Protein AF-A0A6N9NPD7-F1 (afdb_monomer_lite)

Radius of gyration: 17.61 Å; chains: 1; bounding box: 44×43×59 Å

Sequence (109 aa):
MGKIKGKKKNKRPEYVVICREFNRAAARIEISVIDSGVTDHLMNNLIKMHMKDPHKRYFLTLKKDYQVYGALFRKQVETMSIKNNKRIVELGVDLEEQERNKEDGENKN

Secondary structure (DSSP, 8-state):
----------PPPPEEEEEEEEETTTTEEEEEEE-S---HHHHHHHHHHHHH-TT-EEEEEEHHHHHHHHHHHHHHHHTT---S-TTEEETTS-HHHHHHHHHHHHS--

Structure (mmCIF, N/CA/C/O backbone):
data_AF-A0A6N9NPD7-F1
#
_entry.id   AF-A0A6N9NPD7-F1
#
loop_
_atom_site.group_PDB
_atom_site.id
_atom_site.type_symbol
_atom_site.label_atom_id
_atom_site.label_alt_id
_atom_site.label_comp_id
_atom_site.label_asym_id
_atom_site.label_entity_id
_atom_site.label_seq_id
_atom_site.pdbx_PDB_ins_code
_atom_site.Cartn_x
_atom_site.Cartn_y
_atom_site.Cartn_z
_atom_site.occupancy
_atom_site.B_iso_or_equiv
_atom_site.auth_seq_id
_atom_site.auth_comp_id
_atom_site.auth_asym_id
_atom_site.auth_atom_id
_atom_site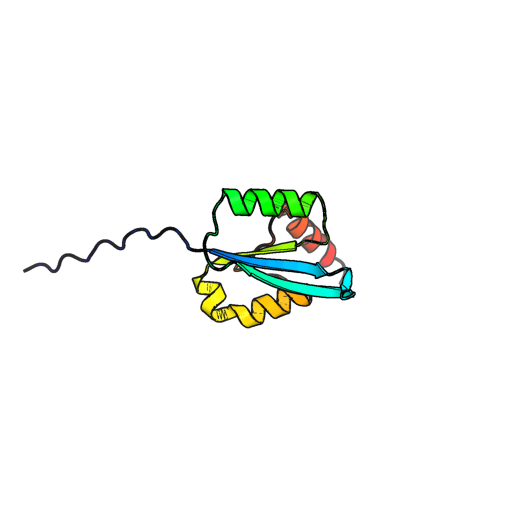.pdbx_PDB_model_num
ATOM 1 N N . MET A 1 1 ? -27.975 -0.599 41.644 1.00 41.31 1 MET A N 1
ATOM 2 C CA . MET A 1 1 ? -27.338 -1.635 40.796 1.00 41.31 1 MET A CA 1
ATOM 3 C C . MET A 1 1 ? -26.422 -0.955 39.783 1.00 41.31 1 MET A C 1
ATOM 5 O O . MET A 1 1 ? -26.904 -0.376 38.817 1.00 41.31 1 MET A O 1
ATOM 9 N N . GLY A 1 2 ? -25.114 -0.921 40.054 1.00 40.72 2 GLY A N 1
ATOM 10 C CA . GLY A 1 2 ? -24.132 -0.250 39.197 1.00 40.72 2 GLY A CA 1
ATOM 11 C C . GLY A 1 2 ? -23.874 -1.039 37.914 1.00 40.72 2 GLY A C 1
ATOM 12 O O . GLY A 1 2 ? -23.444 -2.188 37.969 1.00 40.72 2 GLY A O 1
ATOM 13 N N . LYS A 1 3 ? -24.130 -0.431 36.752 1.00 50.53 3 LYS A N 1
ATOM 14 C CA . LYS A 1 3 ? -23.747 -0.997 35.453 1.00 50.53 3 LYS A CA 1
ATOM 15 C C . LYS A 1 3 ? -22.226 -0.901 35.305 1.00 50.53 3 LYS A C 1
ATOM 17 O O . LYS A 1 3 ? -21.676 0.186 35.140 1.00 50.53 3 LYS A O 1
ATOM 22 N N . ILE A 1 4 ? -21.555 -2.046 35.376 1.00 54.31 4 ILE A N 1
ATOM 23 C CA . ILE A 1 4 ? -20.122 -2.199 35.119 1.00 54.31 4 ILE A CA 1
ATOM 24 C C . ILE A 1 4 ? -19.868 -1.791 33.659 1.00 54.31 4 ILE A C 1
ATOM 26 O O . ILE A 1 4 ? -20.263 -2.497 32.731 1.00 54.31 4 ILE A O 1
ATOM 30 N N . LYS A 1 5 ? -19.242 -0.627 33.439 1.00 49.78 5 LYS A N 1
ATOM 31 C CA . LYS A 1 5 ? -18.753 -0.206 32.117 1.00 49.78 5 LYS A CA 1
ATOM 32 C C . LYS A 1 5 ? -17.730 -1.242 31.649 1.00 49.78 5 LYS A C 1
ATOM 34 O O . LYS A 1 5 ? -16.643 -1.338 32.216 1.00 49.78 5 LYS A O 1
ATOM 39 N N . GLY A 1 6 ? -18.096 -2.038 30.644 1.00 51.34 6 GLY A N 1
ATOM 40 C CA . GLY A 1 6 ? -17.222 -3.045 30.051 1.00 51.34 6 GLY A CA 1
ATOM 41 C C . GLY A 1 6 ? -15.880 -2.428 29.662 1.00 51.34 6 GLY A C 1
ATOM 42 O O . GLY A 1 6 ? -15.828 -1.463 28.898 1.00 51.34 6 GLY A O 1
ATOM 43 N N . LYS A 1 7 ? -14.792 -2.970 30.216 1.00 48.66 7 LYS A N 1
ATOM 44 C CA . LYS A 1 7 ? -13.422 -2.607 29.846 1.00 48.66 7 LYS A CA 1
ATOM 45 C C . LYS A 1 7 ? -13.283 -2.801 28.332 1.00 48.66 7 LYS A C 1
ATOM 47 O O . LYS A 1 7 ? -13.382 -3.931 27.853 1.00 48.66 7 LYS A O 1
ATOM 52 N N . LYS A 1 8 ? -13.079 -1.713 27.575 1.00 57.47 8 LYS A N 1
ATOM 53 C CA . LYS A 1 8 ? -12.674 -1.782 26.162 1.00 57.47 8 LYS A CA 1
ATOM 54 C C . LYS A 1 8 ? -11.439 -2.681 26.108 1.00 57.47 8 LYS A C 1
ATOM 56 O O . LYS A 1 8 ? -10.397 -2.314 26.639 1.00 57.47 8 LYS A O 1
ATOM 61 N N . LYS A 1 9 ? -11.565 -3.880 25.530 1.00 55.00 9 LYS A N 1
ATOM 62 C CA . LYS A 1 9 ? -10.405 -4.736 25.264 1.00 55.00 9 LYS A CA 1
ATOM 63 C C . LYS A 1 9 ? -9.464 -3.907 24.390 1.00 55.00 9 LYS A C 1
ATOM 65 O O . LYS A 1 9 ? -9.906 -3.418 23.352 1.00 55.00 9 LYS A O 1
ATOM 70 N N . ASN A 1 10 ? -8.218 -3.713 24.825 1.00 49.72 10 ASN A N 1
ATOM 71 C CA . ASN A 1 10 ? -7.162 -3.084 24.032 1.00 49.72 10 ASN A CA 1
ATOM 72 C C . ASN A 1 10 ? -6.915 -3.953 22.793 1.00 49.72 10 ASN A C 1
ATOM 74 O O . ASN A 1 10 ? -6.045 -4.821 22.784 1.00 49.72 10 ASN A O 1
ATOM 78 N N . LYS A 1 11 ? -7.758 -3.793 21.771 1.00 69.00 11 LYS A N 1
ATOM 79 C CA . LYS A 1 11 ? -7.596 -4.456 20.486 1.00 69.00 11 LYS A CA 1
ATOM 80 C C . LYS A 1 11 ? -6.355 -3.830 19.867 1.00 69.00 11 LYS A C 1
ATOM 82 O O . LYS A 1 11 ? -6.305 -2.610 19.707 1.00 69.00 11 LYS A O 1
ATOM 87 N N . ARG A 1 12 ? -5.342 -4.654 19.593 1.00 71.31 12 ARG A N 1
ATOM 88 C CA . ARG A 1 12 ? -4.159 -4.200 18.861 1.00 71.31 12 ARG A CA 1
ATOM 89 C C . ARG A 1 12 ? -4.624 -3.514 17.570 1.00 71.31 12 ARG A C 1
ATOM 91 O O . ARG A 1 12 ? -5.598 -3.987 16.975 1.00 71.31 12 ARG A O 1
ATOM 98 N N . PRO A 1 13 ? -3.993 -2.398 17.174 1.00 83.19 13 PRO A N 1
ATOM 99 C CA . PRO A 1 13 ? -4.330 -1.746 15.920 1.00 83.19 13 PRO A CA 1
ATOM 100 C C . PRO A 1 13 ? -4.200 -2.753 14.771 1.00 83.19 13 PRO A C 1
ATOM 102 O O . PRO A 1 13 ? -3.193 -3.443 14.648 1.00 83.19 13 PRO A O 1
ATOM 105 N N . GLU A 1 14 ? -5.259 -2.872 13.971 1.00 93.38 14 GLU A N 1
ATOM 106 C CA . GLU A 1 14 ? -5.243 -3.645 12.731 1.00 93.38 14 GLU A CA 1
ATOM 107 C C . GLU A 1 14 ? -4.743 -2.724 11.614 1.00 93.38 14 GLU A C 1
ATOM 109 O O . GLU A 1 14 ? -5.217 -1.589 11.482 1.00 93.38 14 GLU A O 1
ATOM 114 N N . TYR A 1 15 ? -3.800 -3.212 10.814 1.00 95.56 15 TYR A N 1
ATOM 115 C CA . TYR A 1 15 ? -3.171 -2.461 9.732 1.00 95.56 15 TYR A CA 1
ATOM 116 C C . TYR A 1 15 ? -3.545 -3.029 8.366 1.00 95.56 15 TYR A C 1
ATOM 118 O O . TYR A 1 15 ? -3.944 -4.187 8.247 1.00 95.56 15 TYR A O 1
ATOM 126 N N . VAL A 1 16 ? -3.394 -2.191 7.346 1.00 97.31 16 VAL A N 1
ATOM 127 C CA . VAL A 1 16 ? -3.496 -2.543 5.930 1.00 97.31 16 VAL A CA 1
ATOM 128 C C . VAL A 1 16 ? -2.232 -2.047 5.242 1.00 97.31 16 VAL A C 1
ATOM 130 O O . VAL A 1 16 ? -1.771 -0.936 5.521 1.00 97.31 16 VAL A O 1
ATOM 133 N N . VAL A 1 17 ? -1.693 -2.860 4.339 1.00 97.81 17 VAL A N 1
ATOM 134 C CA . VAL A 1 17 ? -0.594 -2.463 3.459 1.00 97.81 17 VAL A CA 1
ATOM 135 C C . VAL A 1 17 ? -1.128 -2.283 2.046 1.00 97.81 17 VAL A C 1
ATOM 137 O O . VAL A 1 17 ? -1.825 -3.153 1.527 1.00 97.81 17 VAL A O 1
ATOM 140 N N . ILE A 1 18 ? -0.788 -1.162 1.419 1.00 97.75 18 ILE A N 1
ATOM 141 C CA . ILE A 1 18 ? -0.984 -0.927 -0.010 1.00 97.75 18 ILE A CA 1
ATOM 142 C C . ILE A 1 18 ? 0.375 -1.104 -0.684 1.00 97.75 18 ILE A C 1
ATOM 144 O O . ILE A 1 18 ? 1.326 -0.389 -0.362 1.00 97.75 18 ILE A O 1
ATOM 148 N N . CYS A 1 19 ? 0.469 -2.056 -1.601 1.00 97.12 19 CYS A N 1
ATOM 149 C CA . CYS A 1 19 ? 1.681 -2.343 -2.354 1.00 97.12 19 CYS A CA 1
ATOM 150 C C . CYS A 1 19 ? 1.608 -1.653 -3.714 1.00 97.12 19 CYS A C 1
ATOM 152 O O . CYS A 1 19 ? 0.580 -1.710 -4.392 1.00 97.12 19 CYS A O 1
ATOM 154 N N . ARG A 1 20 ? 2.711 -1.024 -4.110 1.00 96.00 20 ARG A N 1
ATOM 155 C CA . ARG A 1 20 ? 2.907 -0.418 -5.422 1.00 96.00 20 ARG A CA 1
ATOM 156 C C . ARG A 1 20 ? 4.130 -1.040 -6.063 1.00 96.00 20 ARG A C 1
ATOM 158 O O . ARG A 1 20 ? 5.257 -0.751 -5.657 1.00 96.00 20 ARG A O 1
ATOM 165 N N . GLU A 1 21 ? 3.907 -1.850 -7.085 1.00 94.44 21 GLU A N 1
ATOM 166 C CA . GLU A 1 21 ? 4.975 -2.578 -7.764 1.00 94.44 21 GLU A CA 1
ATOM 167 C C . GLU A 1 21 ? 4.897 -2.349 -9.272 1.00 94.44 21 GLU A C 1
ATOM 169 O O . GLU A 1 21 ? 3.816 -2.295 -9.855 1.00 94.44 21 GLU A O 1
ATOM 174 N N . PHE A 1 22 ? 6.047 -2.178 -9.925 1.00 91.31 22 PHE A N 1
ATOM 175 C CA . PHE A 1 22 ? 6.089 -2.085 -11.381 1.00 91.31 22 PHE A CA 1
ATOM 176 C C . PHE A 1 22 ? 6.092 -3.487 -11.993 1.00 91.31 22 PHE A C 1
ATOM 178 O O . PHE A 1 22 ? 7.076 -4.226 -11.894 1.00 91.31 22 PHE A O 1
ATOM 185 N N . ASN A 1 23 ? 4.995 -3.846 -12.655 1.00 89.06 23 ASN A N 1
ATOM 186 C CA . ASN A 1 23 ? 4.887 -5.096 -13.385 1.00 89.06 23 ASN A CA 1
ATOM 187 C C . ASN A 1 23 ? 5.604 -4.950 -14.733 1.00 89.06 23 ASN A C 1
ATOM 189 O O . ASN A 1 23 ? 5.073 -4.365 -15.679 1.00 89.06 23 ASN A O 1
ATOM 193 N N . ARG A 1 24 ? 6.826 -5.493 -14.815 1.00 87.31 24 ARG A N 1
ATOM 194 C CA . ARG A 1 24 ? 7.673 -5.399 -16.015 1.00 87.31 24 ARG A CA 1
ATOM 195 C C . ARG A 1 24 ? 7.044 -6.055 -17.243 1.00 87.31 24 ARG A C 1
ATOM 197 O O . ARG A 1 24 ? 7.217 -5.539 -18.338 1.00 87.31 24 ARG A O 1
ATOM 204 N N . ALA A 1 25 ? 6.313 -7.157 -17.069 1.00 90.69 25 ALA A N 1
ATOM 205 C CA . ALA A 1 25 ? 5.695 -7.875 -18.183 1.00 90.69 25 ALA A CA 1
ATOM 206 C C . ALA A 1 25 ? 4.545 -7.073 -18.809 1.00 90.69 25 ALA A C 1
ATOM 208 O O . ALA A 1 25 ? 4.402 -7.038 -20.026 1.00 90.69 25 ALA A O 1
ATOM 209 N N . ALA A 1 26 ? 3.751 -6.399 -17.975 1.00 90.75 26 ALA A N 1
ATOM 210 C CA . ALA A 1 26 ? 2.627 -5.576 -18.414 1.00 90.75 26 ALA A CA 1
ATOM 211 C C . ALA A 1 26 ? 2.991 -4.091 -18.622 1.00 90.75 26 ALA A C 1
ATOM 213 O O . ALA A 1 26 ? 2.104 -3.291 -18.913 1.00 90.75 26 ALA A O 1
ATOM 214 N N . ALA A 1 27 ? 4.264 -3.721 -18.429 1.00 91.12 27 ALA A N 1
ATOM 215 C CA . ALA A 1 27 ? 4.786 -2.353 -18.497 1.00 91.12 27 ALA A CA 1
ATOM 216 C C . ALA A 1 27 ? 3.928 -1.313 -17.741 1.00 91.12 27 ALA A C 1
ATOM 218 O O . ALA A 1 27 ? 3.777 -0.173 -18.181 1.00 91.12 27 ALA A O 1
ATOM 219 N N . ARG A 1 28 ? 3.353 -1.698 -16.593 1.00 91.81 28 ARG A N 1
ATOM 220 C CA . ARG A 1 28 ? 2.431 -0.853 -15.818 1.00 91.81 28 ARG A CA 1
ATOM 221 C C . ARG A 1 28 ? 2.665 -0.967 -14.320 1.00 91.81 28 ARG A C 1
ATOM 223 O O . ARG A 1 28 ? 3.196 -1.962 -13.832 1.00 91.81 28 ARG A O 1
ATOM 230 N N . ILE A 1 29 ? 2.224 0.050 -13.588 1.00 93.06 29 ILE A N 1
ATOM 231 C CA . ILE A 1 29 ? 2.158 -0.001 -12.128 1.00 93.06 29 ILE A CA 1
ATOM 232 C C . ILE A 1 29 ? 0.978 -0.879 -11.720 1.00 93.06 29 ILE A C 1
ATOM 234 O O . ILE A 1 29 ? -0.126 -0.738 -12.241 1.00 93.06 29 ILE A O 1
ATOM 238 N N . GLU A 1 30 ? 1.228 -1.784 -10.785 1.00 94.44 30 GLU A N 1
ATOM 239 C CA . GLU A 1 30 ? 0.234 -2.655 -10.184 1.00 94.44 30 GLU A CA 1
ATOM 240 C C . GLU A 1 30 ? 0.055 -2.283 -8.712 1.00 94.44 30 GLU A C 1
ATOM 242 O O . GLU A 1 30 ? 1.027 -2.076 -7.977 1.00 94.44 30 GLU A O 1
ATOM 247 N N . ILE A 1 31 ? -1.210 -2.169 -8.302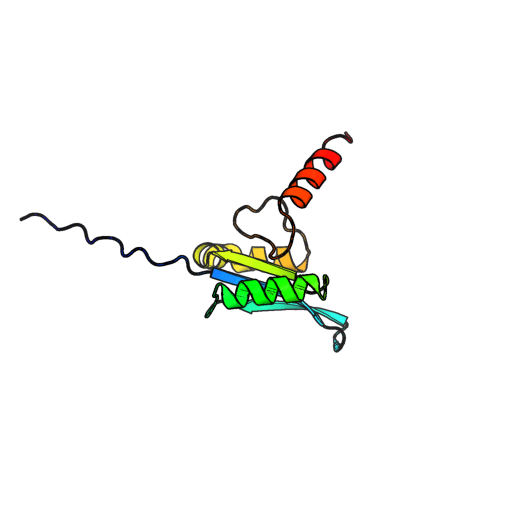 1.00 95.94 31 ILE A N 1
ATOM 248 C CA . ILE A 1 31 ? -1.603 -1.863 -6.931 1.00 95.94 31 ILE A CA 1
ATOM 249 C C . ILE A 1 31 ? -2.279 -3.087 -6.337 1.00 95.94 31 ILE A C 1
ATOM 251 O O . ILE A 1 31 ? -3.330 -3.515 -6.815 1.00 95.94 31 ILE A O 1
ATOM 255 N N . SER A 1 32 ? -1.708 -3.610 -5.260 1.00 96.31 32 SER A N 1
ATOM 256 C CA . SER A 1 32 ? -2.300 -4.692 -4.475 1.00 96.31 32 SER A CA 1
ATOM 257 C C . SER A 1 32 ? -2.444 -4.279 -3.012 1.00 96.31 32 SER A C 1
ATOM 259 O O . SER A 1 32 ? -1.906 -3.261 -2.570 1.00 96.31 32 SER A O 1
ATOM 261 N N . VAL A 1 33 ? -3.271 -5.010 -2.266 1.00 97.38 33 VAL A N 1
ATOM 262 C CA . VAL A 1 33 ? -3.636 -4.660 -0.890 1.00 97.38 33 VAL A CA 1
ATOM 263 C C . VAL A 1 33 ? -3.563 -5.905 -0.024 1.00 97.38 33 VAL A C 1
ATOM 265 O O . VAL A 1 33 ? -4.132 -6.936 -0.369 1.00 97.38 33 VAL A O 1
ATOM 268 N N . ILE A 1 34 ? -2.892 -5.779 1.117 1.00 97.00 34 ILE A N 1
ATOM 269 C CA . ILE A 1 34 ? -2.832 -6.795 2.165 1.00 97.00 34 ILE A CA 1
ATOM 270 C C . ILE A 1 34 ? -3.632 -6.257 3.351 1.00 97.00 34 ILE A C 1
ATOM 272 O O . ILE A 1 34 ? -3.183 -5.351 4.055 1.00 97.00 34 ILE A O 1
ATOM 276 N N . ASP A 1 35 ? -4.840 -6.777 3.555 1.00 94.38 35 ASP A N 1
ATOM 277 C CA . ASP A 1 35 ? -5.806 -6.296 4.557 1.00 94.38 35 ASP A CA 1
ATOM 278 C C . ASP A 1 35 ? -5.982 -7.234 5.770 1.00 94.38 35 ASP A C 1
ATOM 280 O O . ASP A 1 35 ? -6.770 -6.977 6.694 1.00 94.38 35 ASP A O 1
ATOM 284 N N . SER A 1 36 ? -5.222 -8.326 5.767 1.00 92.44 36 SER A N 1
ATOM 285 C CA . SER A 1 36 ? -5.200 -9.373 6.779 1.00 92.44 36 SER A CA 1
ATOM 286 C C . SER A 1 36 ? -3.776 -9.910 6.947 1.00 92.44 36 SER A C 1
ATOM 288 O O . SER A 1 36 ? -2.940 -9.793 6.056 1.00 92.44 36 SER A O 1
ATOM 290 N N . GLY A 1 37 ? -3.460 -10.443 8.132 1.00 91.44 37 GLY A N 1
ATOM 291 C CA . GLY A 1 37 ? -2.132 -11.008 8.403 1.00 91.44 37 GLY A CA 1
ATOM 292 C C . GLY A 1 37 ? -0.980 -9.992 8.429 1.00 91.44 37 GLY A C 1
ATOM 293 O O . GLY A 1 37 ? 0.181 -10.390 8.349 1.00 91.44 37 GLY A O 1
ATOM 294 N N . VAL A 1 38 ? -1.267 -8.691 8.562 1.00 94.75 38 VAL A N 1
ATOM 295 C CA . VAL A 1 38 ? -0.228 -7.659 8.680 1.00 94.75 38 VAL A CA 1
ATOM 296 C C . VAL A 1 38 ? 0.437 -7.762 10.052 1.00 94.75 38 VAL A C 1
ATOM 298 O O . VAL A 1 38 ? -0.160 -7.437 11.077 1.00 94.75 38 VAL A O 1
ATOM 301 N N . THR A 1 39 ? 1.672 -8.256 10.059 1.00 94.19 39 THR A N 1
ATOM 302 C CA . THR A 1 39 ? 2.499 -8.476 11.254 1.00 94.19 39 THR A CA 1
ATOM 303 C C . THR A 1 39 ? 3.796 -7.680 11.165 1.00 94.19 39 THR A C 1
ATOM 305 O O . THR A 1 39 ? 4.222 -7.303 10.073 1.00 94.19 39 THR A O 1
ATOM 308 N N . ASP A 1 40 ? 4.478 -7.488 12.295 1.00 92.25 40 ASP A N 1
ATOM 309 C CA . ASP A 1 40 ? 5.801 -6.845 12.326 1.00 92.25 40 ASP A CA 1
ATOM 310 C C . ASP A 1 40 ? 6.818 -7.584 11.446 1.00 92.25 40 ASP A C 1
ATOM 312 O O . ASP A 1 40 ? 7.626 -6.967 10.754 1.00 92.25 40 ASP A O 1
ATOM 316 N N . HIS A 1 41 ? 6.735 -8.918 11.404 1.00 94.94 41 HIS A N 1
ATOM 317 C CA . HIS A 1 41 ? 7.575 -9.733 10.532 1.00 94.94 41 HIS A CA 1
ATOM 318 C C . HIS A 1 41 ? 7.328 -9.431 9.047 1.00 94.94 41 HIS A C 1
ATOM 320 O O . HIS A 1 41 ? 8.285 -9.249 8.294 1.00 94.94 41 HIS A O 1
ATOM 326 N N . LEU A 1 42 ? 6.059 -9.324 8.632 1.00 95.31 42 LEU A N 1
ATOM 327 C CA . LEU A 1 42 ? 5.712 -8.920 7.269 1.00 95.31 42 LEU A CA 1
ATOM 328 C C . LEU A 1 42 ? 6.269 -7.526 6.962 1.00 95.31 42 LEU A C 1
ATOM 330 O O . LEU A 1 42 ? 6.961 -7.365 5.962 1.00 95.31 42 LEU A O 1
ATOM 334 N N . MET A 1 43 ? 6.017 -6.542 7.831 1.00 94.69 43 MET A N 1
ATOM 335 C CA . MET A 1 43 ? 6.466 -5.158 7.626 1.00 94.69 43 MET A CA 1
ATOM 336 C C . MET A 1 43 ? 7.989 -5.069 7.467 1.00 94.69 43 MET A C 1
ATOM 338 O O . MET A 1 43 ? 8.472 -4.439 6.528 1.00 94.69 43 MET A O 1
ATOM 342 N N . ASN A 1 44 ? 8.750 -5.782 8.301 1.00 95.25 44 ASN A N 1
ATOM 343 C CA . ASN A 1 44 ? 10.208 -5.849 8.185 1.00 95.25 44 ASN A CA 1
ATOM 344 C C . ASN A 1 44 ? 10.671 -6.458 6.852 1.00 95.25 44 ASN A C 1
ATOM 346 O O . ASN A 1 44 ? 11.655 -5.999 6.269 1.00 95.25 44 ASN A O 1
ATOM 350 N N . ASN A 1 45 ? 9.974 -7.478 6.347 1.00 96.25 45 ASN A N 1
ATOM 351 C CA . ASN A 1 45 ? 10.296 -8.070 5.048 1.00 96.25 45 ASN A CA 1
ATOM 352 C C . ASN A 1 45 ? 9.983 -7.113 3.891 1.00 96.25 45 ASN A C 1
ATOM 354 O O . ASN A 1 45 ? 10.786 -7.014 2.964 1.00 96.25 45 ASN A O 1
ATOM 358 N N . LEU A 1 46 ? 8.875 -6.369 3.961 1.00 95.62 46 LEU A N 1
ATOM 359 C CA . LEU A 1 46 ? 8.533 -5.340 2.974 1.00 95.62 46 LEU A CA 1
ATOM 360 C C . LEU A 1 46 ? 9.600 -4.236 2.922 1.00 95.62 46 LEU A C 1
ATOM 362 O O . LEU A 1 46 ? 10.074 -3.903 1.838 1.00 95.62 46 LEU A O 1
ATOM 366 N N . ILE A 1 47 ? 10.054 -3.742 4.080 1.00 94.69 47 ILE A N 1
ATOM 367 C CA . ILE A 1 47 ? 11.150 -2.759 4.170 1.00 94.69 47 ILE A CA 1
ATOM 368 C C . ILE A 1 47 ? 12.419 -3.306 3.505 1.00 94.69 47 ILE A C 1
ATOM 370 O O . ILE A 1 47 ? 13.020 -2.641 2.665 1.00 94.69 47 ILE A O 1
ATOM 374 N N . LYS A 1 48 ? 12.807 -4.551 3.812 1.00 94.88 48 LYS A N 1
ATOM 375 C CA . LYS A 1 48 ? 13.971 -5.195 3.178 1.00 94.88 48 LYS A CA 1
ATOM 376 C C . LYS A 1 48 ? 13.817 -5.335 1.663 1.00 94.88 48 LYS A C 1
ATOM 378 O O . LYS A 1 48 ? 14.811 -5.245 0.949 1.00 94.88 48 LYS A O 1
ATOM 383 N N . MET A 1 49 ? 12.606 -5.591 1.167 1.00 94.38 49 MET A N 1
ATOM 384 C CA . MET A 1 49 ? 12.348 -5.654 -0.273 1.00 94.38 49 MET A CA 1
ATOM 385 C C . MET A 1 49 ? 12.461 -4.280 -0.930 1.00 94.38 49 MET A C 1
ATOM 387 O O . MET A 1 49 ? 13.080 -4.193 -1.984 1.00 94.38 49 MET A O 1
ATOM 391 N N . HIS A 1 50 ? 11.933 -3.230 -0.297 1.00 93.06 50 HIS A N 1
ATOM 392 C CA . HIS A 1 50 ? 12.072 -1.853 -0.775 1.00 93.06 50 HIS A CA 1
ATOM 393 C C . HIS A 1 50 ? 13.547 -1.438 -0.889 1.00 93.06 50 HIS A C 1
ATOM 395 O O . HIS A 1 50 ? 13.971 -0.926 -1.917 1.00 93.06 50 HIS A O 1
ATOM 401 N N . MET A 1 51 ? 14.359 -1.762 0.123 1.00 90.69 51 MET A N 1
ATOM 402 C CA . MET A 1 51 ? 15.801 -1.473 0.117 1.00 90.69 51 MET A CA 1
ATOM 403 C C . MET A 1 51 ? 16.567 -2.183 -1.009 1.00 90.69 51 MET A C 1
ATOM 405 O O . MET A 1 51 ? 17.607 -1.702 -1.448 1.00 90.69 51 MET A O 1
ATOM 409 N N . LYS A 1 52 ? 16.080 -3.341 -1.471 1.00 92.88 52 LYS A N 1
ATOM 410 C CA . LYS A 1 52 ? 16.675 -4.079 -2.598 1.00 92.88 52 LYS A CA 1
ATOM 411 C C . LYS A 1 52 ? 16.187 -3.577 -3.954 1.00 92.88 52 LYS A C 1
ATOM 413 O O . LYS A 1 52 ? 16.929 -3.655 -4.927 1.00 92.88 52 LYS A O 1
ATOM 418 N N . ASP A 1 53 ? 14.939 -3.127 -4.023 1.00 90.12 53 ASP A N 1
ATOM 419 C CA . ASP A 1 53 ? 14.300 -2.633 -5.239 1.00 90.12 53 ASP A CA 1
ATOM 420 C C . ASP A 1 53 ? 13.421 -1.413 -4.910 1.00 90.12 53 ASP A C 1
ATOM 422 O O . ASP A 1 53 ? 12.256 -1.577 -4.527 1.00 90.12 53 ASP A O 1
ATOM 426 N N . PRO A 1 54 ? 13.945 -0.185 -5.099 1.00 86.75 54 PRO A N 1
ATOM 427 C CA . PRO A 1 54 ? 13.215 1.049 -4.803 1.00 86.75 54 PRO A CA 1
ATOM 428 C C . PRO A 1 54 ? 11.932 1.238 -5.626 1.00 86.75 54 PRO A C 1
ATOM 430 O O . PRO A 1 54 ? 11.082 2.061 -5.273 1.00 86.75 54 PRO A O 1
ATOM 433 N N . HIS A 1 55 ? 11.747 0.485 -6.719 1.00 88.62 55 HIS A N 1
ATOM 434 C CA . HIS A 1 55 ? 10.504 0.518 -7.493 1.00 88.62 55 HIS A CA 1
ATOM 435 C C . HIS A 1 55 ? 9.355 -0.232 -6.811 1.00 88.62 55 HIS A C 1
ATOM 437 O O . HIS A 1 55 ? 8.195 -0.017 -7.179 1.00 88.62 55 HIS A O 1
ATOM 443 N N . LYS A 1 56 ? 9.656 -1.067 -5.810 1.00 92.88 56 LYS A N 1
ATOM 444 C CA . LYS A 1 56 ? 8.665 -1.692 -4.934 1.00 92.88 56 LYS A CA 1
ATOM 445 C C . LYS A 1 56 ? 8.462 -0.819 -3.710 1.00 92.88 56 LYS A C 1
ATOM 447 O O . LYS A 1 56 ? 9.329 -0.729 -2.842 1.00 92.88 56 LYS A O 1
ATOM 452 N N . ARG A 1 57 ? 7.315 -0.151 -3.647 1.00 94.69 57 ARG A N 1
ATOM 453 C CA . ARG A 1 57 ? 6.984 0.794 -2.574 1.00 94.69 57 ARG A CA 1
ATOM 454 C C . ARG A 1 57 ? 5.780 0.273 -1.809 1.00 94.69 57 ARG A C 1
ATOM 456 O O . ARG A 1 57 ? 4.807 -0.180 -2.412 1.00 94.69 57 ARG A O 1
ATOM 463 N N . TYR A 1 58 ? 5.844 0.336 -0.486 1.00 96.31 58 TYR A N 1
ATOM 464 C CA . TYR A 1 58 ? 4.812 -0.215 0.387 1.00 96.31 58 TYR A CA 1
ATOM 465 C C . TYR A 1 58 ? 4.337 0.854 1.353 1.00 96.31 58 TYR A C 1
ATOM 46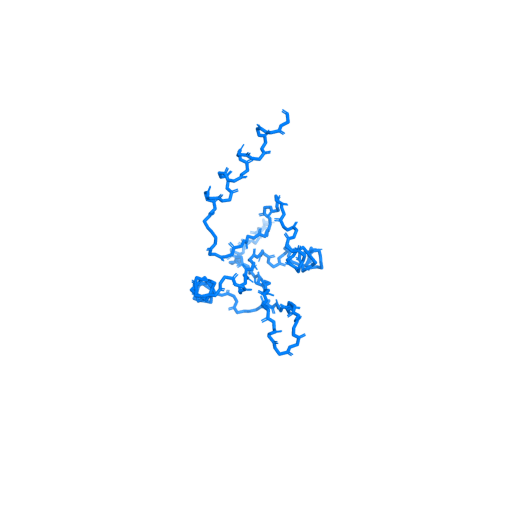7 O O . TYR A 1 58 ? 5.145 1.561 1.950 1.00 96.31 58 TYR A O 1
ATOM 475 N N . PHE A 1 59 ? 3.025 0.954 1.521 1.00 96.00 59 PHE A N 1
ATOM 476 C CA . PHE A 1 59 ? 2.409 1.997 2.325 1.00 96.00 59 PHE A CA 1
ATOM 477 C C . PHE A 1 59 ? 1.543 1.381 3.412 1.00 96.00 59 PHE A C 1
ATOM 479 O O . PHE A 1 59 ? 0.669 0.565 3.127 1.00 96.00 59 PHE A O 1
ATOM 486 N N . LEU A 1 60 ? 1.775 1.781 4.657 1.00 95.69 60 LEU A N 1
ATOM 487 C CA . LEU A 1 60 ? 1.072 1.290 5.832 1.00 95.69 60 LEU A CA 1
ATOM 488 C C . LEU A 1 60 ? 0.013 2.299 6.273 1.00 95.69 60 LEU A C 1
ATOM 490 O O . LEU A 1 60 ? 0.281 3.493 6.401 1.00 95.69 60 LEU A O 1
ATOM 494 N N . THR A 1 61 ? -1.190 1.814 6.560 1.00 95.88 61 THR A N 1
ATOM 495 C CA . THR A 1 61 ? -2.260 2.615 7.163 1.00 95.88 61 THR A CA 1
ATOM 496 C C . THR A 1 61 ? -3.053 1.784 8.170 1.00 95.88 61 THR A C 1
ATOM 498 O O . THR A 1 61 ? -3.026 0.551 8.146 1.00 95.88 61 THR A O 1
ATOM 501 N N . LEU A 1 62 ? -3.772 2.443 9.077 1.00 95.62 62 LEU A N 1
ATOM 502 C CA . LEU A 1 62 ? -4.694 1.749 9.972 1.00 95.62 62 LEU A CA 1
ATOM 503 C C . LEU A 1 62 ? -5.903 1.253 9.179 1.00 95.62 62 LEU A C 1
ATOM 505 O O . LEU A 1 62 ? -6.458 1.963 8.341 1.00 95.62 62 LEU A O 1
ATOM 509 N N . LYS A 1 63 ? -6.393 0.061 9.512 1.00 95.06 63 LYS A N 1
ATOM 510 C CA . LYS A 1 63 ? -7.545 -0.551 8.839 1.00 95.06 63 LYS A CA 1
ATOM 511 C C . LYS A 1 63 ? -8.798 0.321 8.885 1.00 95.06 63 LYS A C 1
ATOM 513 O O . LYS A 1 63 ? -9.508 0.419 7.892 1.00 95.06 63 LYS A O 1
ATOM 518 N N . LYS A 1 64 ? -9.027 1.019 10.003 1.00 94.31 64 LYS A N 1
ATOM 519 C CA . LYS A 1 64 ? -10.126 1.991 10.140 1.00 94.31 64 LYS A CA 1
ATOM 520 C C . LYS A 1 64 ? -10.011 3.157 9.149 1.00 94.31 64 LYS A C 1
ATOM 522 O O . LYS A 1 64 ? -11.021 3.621 8.640 1.00 94.31 64 LYS A O 1
ATOM 527 N N . ASP A 1 65 ? -8.794 3.623 8.872 1.00 95.25 65 ASP A N 1
ATOM 528 C CA . ASP A 1 65 ? -8.558 4.731 7.947 1.00 95.25 65 ASP A CA 1
ATOM 529 C C . ASP A 1 65 ? -8.679 4.234 6.507 1.00 95.25 65 ASP A C 1
ATOM 531 O O . ASP A 1 65 ? -9.302 4.893 5.680 1.00 95.25 65 ASP A O 1
ATOM 535 N N . TYR A 1 66 ? -8.195 3.023 6.225 1.00 96.00 66 TYR A N 1
ATOM 536 C CA . TYR A 1 66 ? -8.382 2.375 4.930 1.00 96.00 66 TYR A CA 1
ATOM 537 C C . TYR A 1 66 ? -9.859 2.132 4.586 1.00 96.00 66 TYR A C 1
ATOM 539 O O . TYR A 1 66 ? -10.260 2.307 3.440 1.00 96.00 66 TYR A O 1
ATOM 547 N N . GLN A 1 67 ? -10.696 1.774 5.562 1.00 95.44 67 GLN A N 1
ATOM 548 C CA . GLN A 1 67 ? -12.136 1.596 5.337 1.00 95.44 67 GLN A CA 1
ATOM 549 C C . GLN A 1 67 ? -12.832 2.884 4.876 1.00 95.44 67 GLN A C 1
ATOM 551 O O . GLN A 1 67 ? -13.785 2.814 4.107 1.00 95.44 67 GLN A O 1
ATOM 556 N N . VAL A 1 68 ? -12.350 4.050 5.316 1.00 96.50 68 VAL A N 1
ATOM 557 C CA . VAL A 1 68 ? -12.922 5.356 4.952 1.00 96.50 68 VAL A CA 1
ATOM 558 C C . VAL A 1 68 ? -12.269 5.921 3.687 1.00 96.50 68 VAL A C 1
ATOM 560 O O . VAL A 1 68 ? -12.954 6.433 2.807 1.00 96.50 68 VAL A O 1
ATOM 563 N N . TYR A 1 69 ? -10.943 5.820 3.576 1.00 95.44 69 TYR A N 1
ATOM 564 C CA . TYR A 1 69 ? -10.147 6.523 2.565 1.00 95.44 69 TYR A CA 1
ATOM 565 C C . TYR A 1 69 ? -9.453 5.594 1.562 1.00 95.44 69 TYR A C 1
ATOM 567 O O . TYR A 1 69 ? -8.672 6.060 0.738 1.00 95.44 69 TYR A O 1
ATOM 575 N N . GLY A 1 70 ? -9.712 4.287 1.585 1.00 94.44 70 GLY A N 1
ATOM 576 C CA . GLY A 1 70 ? -8.933 3.299 0.831 1.00 94.44 70 GLY A CA 1
ATOM 577 C C . GLY A 1 70 ? -8.935 3.504 -0.685 1.00 94.44 70 GLY A C 1
ATOM 578 O O . GLY A 1 70 ? -7.945 3.184 -1.340 1.00 94.44 70 GLY A O 1
ATOM 579 N N . ALA A 1 71 ? -10.010 4.053 -1.261 1.00 95.06 71 ALA A N 1
ATOM 580 C CA . ALA A 1 71 ? -10.044 4.429 -2.678 1.00 95.06 71 ALA A CA 1
ATOM 581 C C . ALA A 1 71 ? -9.128 5.631 -2.973 1.00 95.06 71 ALA A C 1
ATOM 583 O O . ALA A 1 71 ? -8.350 5.602 -3.926 1.00 95.06 71 ALA A O 1
ATOM 584 N N . LEU A 1 72 ? -9.169 6.656 -2.112 1.00 94.12 72 LEU A N 1
ATOM 585 C CA . LEU A 1 72 ? -8.297 7.825 -2.204 1.00 94.12 72 LEU A CA 1
ATOM 586 C C . LEU A 1 72 ? -6.829 7.423 -2.036 1.00 94.12 72 LEU A C 1
ATOM 588 O O . LEU A 1 72 ? -6.001 7.801 -2.858 1.00 94.12 72 LEU A O 1
ATOM 592 N N . PHE A 1 73 ? -6.515 6.616 -1.021 1.00 95.25 73 PHE A N 1
ATOM 593 C CA . PHE A 1 73 ? -5.149 6.162 -0.765 1.00 95.25 73 PHE A CA 1
ATOM 594 C C . PHE A 1 73 ? -4.597 5.354 -1.933 1.00 95.25 73 PHE A C 1
ATOM 596 O O . PHE A 1 73 ? -3.485 5.625 -2.362 1.00 95.25 73 PHE A O 1
ATOM 603 N N . ARG A 1 74 ? -5.374 4.426 -2.510 1.00 95.12 74 ARG A N 1
ATOM 604 C CA . ARG A 1 74 ? -4.943 3.671 -3.698 1.00 95.12 74 ARG A CA 1
ATOM 605 C C . ARG A 1 74 ? -4.588 4.593 -4.862 1.00 95.12 74 ARG A C 1
ATOM 607 O O . ARG A 1 74 ? -3.498 4.466 -5.408 1.00 95.12 74 ARG A O 1
ATOM 614 N N . LYS A 1 75 ? -5.448 5.568 -5.171 1.00 93.62 75 LYS A N 1
ATOM 615 C CA . LYS A 1 75 ? -5.188 6.551 -6.234 1.00 93.62 75 LYS A CA 1
ATOM 616 C C . LYS A 1 75 ? -3.958 7.415 -5.936 1.00 93.62 75 LYS A C 1
ATOM 618 O O . LYS A 1 75 ? -3.170 7.702 -6.835 1.00 93.62 75 LYS A O 1
ATOM 623 N N . GLN A 1 76 ? -3.778 7.831 -4.683 1.00 93.06 76 GLN A N 1
ATOM 624 C CA . GLN A 1 76 ? -2.623 8.630 -4.270 1.00 93.06 76 GLN A CA 1
ATOM 625 C C . GLN A 1 76 ? -1.315 7.833 -4.332 1.00 93.06 76 GLN A C 1
ATOM 627 O O . GLN A 1 76 ? -0.313 8.361 -4.804 1.00 93.06 76 GLN A O 1
ATOM 632 N N . VAL A 1 77 ? -1.329 6.565 -3.907 1.00 94.06 77 VAL A N 1
ATOM 633 C CA . VAL A 1 77 ? -0.191 5.641 -4.026 1.00 94.06 77 VAL A CA 1
ATOM 634 C C . VAL A 1 77 ? 0.158 5.425 -5.498 1.00 94.06 77 VAL A C 1
ATOM 636 O O . VAL A 1 77 ? 1.312 5.575 -5.890 1.00 94.06 77 VAL A O 1
ATOM 639 N N . GLU A 1 78 ? -0.833 5.111 -6.331 1.00 92.31 78 GLU A N 1
ATOM 640 C CA . GLU A 1 78 ? -0.647 4.868 -7.763 1.00 92.31 78 GLU A CA 1
ATOM 641 C C . GLU A 1 78 ? 0.020 6.059 -8.459 1.00 92.31 78 GLU A C 1
ATOM 643 O O . GLU A 1 78 ? 1.049 5.903 -9.123 1.00 92.31 78 GLU A O 1
ATOM 648 N N . THR A 1 79 ? -0.512 7.258 -8.216 1.00 89.94 79 THR A N 1
ATOM 649 C CA . THR A 1 79 ? -0.027 8.516 -8.805 1.00 89.94 79 THR A CA 1
ATOM 650 C C . THR A 1 79 ? 1.176 9.120 -8.078 1.00 89.94 79 THR A C 1
ATOM 652 O O . THR A 1 79 ? 1.642 10.186 -8.471 1.00 89.94 79 THR A O 1
ATOM 655 N N . MET A 1 80 ? 1.684 8.473 -7.021 1.00 89.19 80 MET A N 1
ATOM 656 C CA . MET A 1 80 ? 2.742 9.005 -6.153 1.00 89.19 80 MET A CA 1
ATOM 657 C C . MET A 1 80 ? 2.444 10.413 -5.594 1.00 89.19 80 MET A C 1
ATOM 659 O O . MET A 1 80 ? 3.351 11.199 -5.333 1.00 89.19 80 MET A O 1
ATOM 663 N N . SER A 1 81 ? 1.167 10.739 -5.382 1.00 84.69 81 SER A N 1
ATOM 664 C CA . SER A 1 81 ? 0.700 12.051 -4.906 1.00 84.69 81 SER A CA 1
ATOM 665 C C . SER A 1 81 ? 0.449 12.106 -3.393 1.00 84.69 81 SER A C 1
ATOM 667 O O . SER A 1 81 ? -0.231 13.007 -2.898 1.00 84.69 81 SER A O 1
ATOM 669 N N . ILE A 1 82 ? 1.005 11.159 -2.629 1.00 80.00 82 ILE A N 1
ATOM 670 C CA . ILE A 1 82 ? 0.953 11.182 -1.162 1.00 80.00 82 ILE A CA 1
ATOM 671 C C . ILE A 1 82 ? 1.839 12.324 -0.666 1.00 80.00 82 ILE A C 1
ATOM 673 O O . ILE A 1 82 ? 3.053 12.192 -0.553 1.00 80.00 82 ILE A O 1
ATOM 677 N N . LYS A 1 83 ? 1.217 13.464 -0.368 1.00 70.88 83 LYS A N 1
ATOM 678 C CA . LYS A 1 83 ? 1.847 14.589 0.327 1.00 70.88 83 LYS A CA 1
ATOM 679 C C . LYS A 1 83 ? 1.041 14.903 1.587 1.00 70.88 83 LYS A C 1
ATOM 681 O O . LYS A 1 83 ? -0.186 14.943 1.542 1.00 70.88 83 LYS A O 1
ATOM 686 N N . ASN A 1 84 ? 1.727 15.105 2.713 1.00 66.81 84 ASN A N 1
ATOM 687 C CA . ASN A 1 84 ? 1.159 15.561 3.994 1.00 66.81 84 ASN A CA 1
ATOM 688 C C . ASN A 1 84 ? 0.013 14.713 4.586 1.00 66.81 84 ASN A C 1
ATOM 690 O O . ASN A 1 84 ? -0.794 15.210 5.373 1.00 66.81 84 ASN A O 1
ATOM 694 N N . ASN A 1 85 ? -0.057 13.420 4.267 1.00 80.00 85 ASN A N 1
ATOM 695 C CA . ASN A 1 85 ? -1.091 12.543 4.807 1.00 80.00 85 ASN A CA 1
ATOM 696 C C . ASN A 1 85 ? -0.588 11.766 6.033 1.00 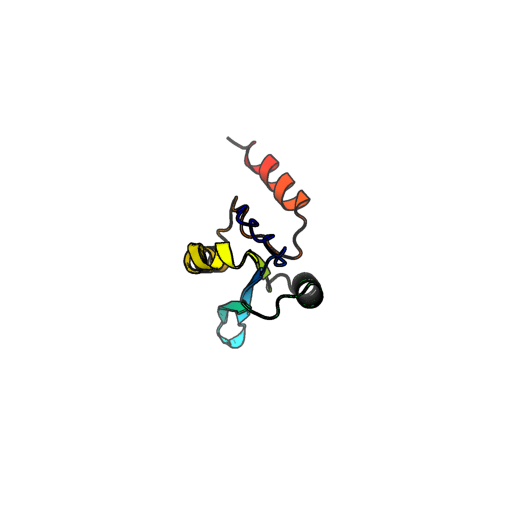80.00 85 ASN A C 1
ATOM 698 O O . ASN A 1 85 ? 0.015 10.71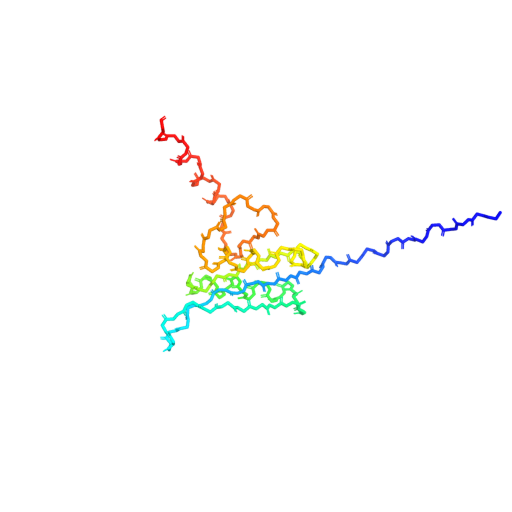0 5.904 1.00 80.00 85 ASN A O 1
ATOM 702 N N . LYS A 1 86 ? -0.907 12.251 7.240 1.00 84.38 86 LYS A N 1
ATOM 703 C CA . LYS A 1 86 ? -0.508 11.617 8.517 1.00 84.38 86 LYS A CA 1
ATOM 704 C C . LYS A 1 86 ? -1.121 10.225 8.762 1.00 84.38 86 LYS A C 1
ATOM 706 O O . LYS A 1 86 ? -0.787 9.585 9.754 1.00 84.38 86 LYS A O 1
ATOM 711 N N . ARG A 1 87 ? -2.059 9.769 7.920 1.00 91.25 87 ARG A N 1
ATOM 712 C CA . ARG A 1 87 ? -2.780 8.489 8.089 1.00 91.25 87 ARG A CA 1
ATOM 713 C C . ARG A 1 87 ? -2.179 7.339 7.288 1.00 91.25 87 ARG A C 1
ATOM 715 O O . ARG A 1 87 ? -2.600 6.196 7.472 1.00 91.25 87 ARG A O 1
ATOM 722 N N . ILE A 1 88 ? -1.251 7.630 6.385 1.00 93.06 88 ILE A N 1
ATOM 723 C CA . ILE A 1 88 ? -0.573 6.642 5.554 1.00 93.06 88 ILE A CA 1
ATOM 724 C C . ILE A 1 88 ? 0.914 6.968 5.538 1.00 93.06 88 ILE A C 1
ATOM 726 O O . ILE A 1 88 ? 1.297 8.116 5.336 1.00 93.06 88 ILE A O 1
ATOM 730 N N . VAL A 1 89 ? 1.743 5.965 5.782 1.00 91.81 89 VAL A N 1
ATOM 731 C CA . VAL A 1 89 ? 3.197 6.125 5.840 1.00 91.81 89 VAL A CA 1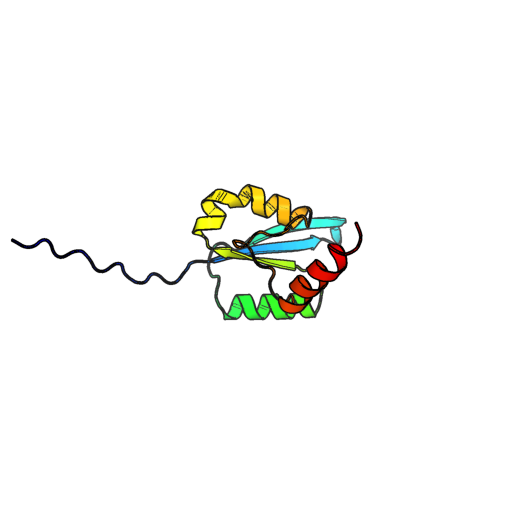
ATOM 732 C C . VAL A 1 89 ? 3.846 5.183 4.849 1.00 91.81 89 VAL A C 1
ATOM 734 O O . VAL A 1 89 ? 3.360 4.073 4.638 1.00 91.81 89 VAL A O 1
ATOM 737 N N . GLU A 1 90 ? 4.931 5.622 4.229 1.00 92.62 90 GLU A N 1
ATOM 738 C CA . GLU A 1 90 ? 5.727 4.760 3.368 1.00 92.62 90 GLU A CA 1
ATOM 739 C C . GLU A 1 90 ? 6.726 3.959 4.205 1.00 92.62 90 GLU A C 1
ATOM 741 O O . GLU A 1 90 ? 7.401 4.502 5.077 1.00 92.62 90 GLU A O 1
ATOM 746 N N . LEU A 1 91 ? 6.795 2.653 3.966 1.00 92.19 91 LEU A N 1
ATOM 747 C CA . LEU A 1 91 ? 7.698 1.757 4.675 1.00 92.19 91 LEU A CA 1
ATOM 748 C C . LEU A 1 91 ? 9.090 1.791 4.047 1.00 92.19 91 LEU A C 1
ATOM 750 O O . LEU A 1 91 ? 9.238 1.568 2.849 1.00 92.19 91 LEU A O 1
ATOM 754 N N . GLY A 1 92 ? 10.111 1.966 4.887 1.00 85.44 92 GLY A N 1
ATOM 755 C CA . GLY A 1 92 ? 11.509 1.920 4.461 1.00 85.44 92 GLY A CA 1
ATOM 756 C C . GLY A 1 92 ? 12.046 3.240 3.914 1.00 85.44 92 GLY A C 1
ATOM 757 O O . GLY A 1 92 ? 13.154 3.248 3.399 1.00 85.44 92 GLY A O 1
ATOM 758 N N . VAL A 1 93 ? 11.308 4.341 4.049 1.00 82.69 93 VAL A N 1
ATOM 759 C CA . VAL A 1 93 ? 11.840 5.683 3.784 1.00 82.69 93 VAL A CA 1
ATOM 760 C C . VAL A 1 93 ? 12.267 6.315 5.101 1.00 82.69 93 VAL A C 1
ATOM 762 O O . VAL A 1 93 ? 11.576 6.161 6.111 1.00 82.69 93 VAL A O 1
ATOM 765 N N . ASP A 1 94 ? 13.396 7.019 5.090 1.00 69.31 94 ASP A N 1
ATOM 766 C CA . ASP A 1 94 ? 13.820 7.810 6.235 1.00 69.31 94 ASP A CA 1
ATOM 767 C C . ASP A 1 94 ? 12.887 9.022 6.398 1.00 69.31 94 ASP A C 1
ATOM 769 O O . ASP A 1 94 ? 12.753 9.871 5.509 1.00 69.31 94 ASP A O 1
ATOM 773 N N . LEU A 1 95 ? 12.183 9.072 7.529 1.00 61.00 95 LEU A N 1
ATOM 774 C CA . LEU A 1 95 ? 11.214 10.128 7.820 1.00 61.00 95 LEU A CA 1
ATOM 775 C C . LEU A 1 95 ? 11.908 11.486 7.984 1.00 61.00 95 LEU A C 1
ATOM 777 O O . LEU A 1 95 ? 11.323 12.506 7.618 1.00 61.00 95 LEU A O 1
ATOM 781 N N . GLU A 1 96 ? 13.159 11.502 8.452 1.00 56.81 96 GLU A N 1
ATOM 782 C CA . GLU A 1 96 ? 13.939 12.736 8.591 1.00 56.81 96 GLU A CA 1
ATOM 783 C C . GLU A 1 96 ? 14.358 13.304 7.230 1.00 56.81 96 GLU A C 1
ATOM 785 O O . GLU A 1 96 ? 14.372 14.516 7.026 1.00 56.81 96 GLU A O 1
ATOM 790 N N . GLU A 1 97 ? 14.659 12.441 6.259 1.00 59.72 97 GLU A N 1
ATOM 791 C CA . GLU A 1 97 ? 14.981 12.859 4.891 1.00 59.72 97 GLU A CA 1
ATOM 792 C C . GLU A 1 97 ? 13.742 13.398 4.158 1.00 59.72 97 GLU A C 1
ATOM 794 O O . GLU A 1 97 ? 13.831 14.351 3.379 1.00 59.72 97 GLU A O 1
ATOM 799 N N . GLN A 1 98 ? 12.556 12.854 4.452 1.00 56.34 98 GLN A N 1
ATOM 800 C CA . GLN A 1 98 ? 11.296 13.420 3.964 1.00 56.34 98 GLN A CA 1
ATOM 801 C C . GLN A 1 98 ? 10.978 14.786 4.576 1.00 56.34 98 GLN A C 1
ATOM 803 O O . GLN A 1 98 ? 10.282 15.570 3.936 1.00 56.34 98 GLN A O 1
ATOM 808 N N . GLU A 1 99 ? 11.422 15.068 5.801 1.00 57.66 99 GLU A N 1
ATOM 809 C CA . GLU A 1 99 ? 11.233 16.367 6.453 1.00 57.66 99 GLU A CA 1
ATOM 810 C C . GLU A 1 99 ? 12.252 17.408 5.984 1.00 57.66 99 GLU A C 1
ATOM 812 O O . GLU A 1 99 ? 11.841 18.510 5.631 1.00 57.66 99 GLU A O 1
ATOM 817 N N . ARG A 1 100 ? 13.530 17.043 5.830 1.00 55.19 100 ARG A N 1
ATOM 818 C CA . ARG A 1 100 ? 14.564 17.939 5.273 1.00 55.19 100 ARG A CA 1
ATOM 819 C C . ARG A 1 100 ? 14.251 18.392 3.842 1.00 55.19 100 ARG A C 1
ATOM 821 O O . ARG A 1 100 ? 14.325 19.577 3.539 1.00 55.19 100 ARG A O 1
ATOM 828 N N . ASN A 1 101 ? 13.767 17.486 2.987 1.00 55.09 101 ASN A N 1
ATOM 829 C CA . ASN A 1 101 ? 13.320 17.839 1.632 1.00 55.09 101 ASN A CA 1
ATOM 830 C C . ASN A 1 101 ? 12.087 18.775 1.596 1.00 55.09 101 ASN A C 1
ATOM 832 O O . ASN A 1 101 ? 11.751 19.286 0.526 1.00 55.09 101 ASN A O 1
ATOM 836 N N . LYS A 1 102 ? 11.378 18.986 2.720 1.00 53.94 102 LYS A N 1
ATOM 837 C CA . LYS A 1 102 ? 10.297 19.988 2.810 1.00 53.94 102 LYS A CA 1
ATOM 838 C C . LYS A 1 102 ? 10.859 21.395 3.013 1.00 53.94 102 LYS A C 1
ATOM 840 O O . LYS A 1 102 ? 10.368 22.315 2.367 1.00 53.94 102 LYS A O 1
ATOM 845 N N . GLU A 1 103 ? 11.880 21.549 3.857 1.00 52.50 103 GLU A N 1
ATOM 846 C CA . GLU A 1 103 ? 12.462 22.859 4.198 1.00 52.50 103 GLU A CA 1
ATOM 847 C C . GLU A 1 103 ? 13.187 23.497 3.000 1.00 52.50 103 GLU A C 1
ATOM 849 O O . GLU A 1 103 ? 13.024 24.689 2.739 1.00 52.50 103 GLU A O 1
ATOM 854 N N . ASP A 1 104 ? 13.877 22.699 2.179 1.00 52.19 104 ASP A N 1
ATOM 855 C CA . ASP A 1 104 ? 14.564 23.195 0.973 1.00 52.19 104 ASP A CA 1
ATOM 856 C C . ASP A 1 104 ? 13.607 23.601 -0.170 1.00 52.19 104 ASP A C 1
ATOM 858 O O . ASP A 1 104 ? 13.997 24.306 -1.107 1.00 52.19 104 ASP A O 1
ATOM 862 N N . GLY A 1 105 ? 12.347 23.154 -0.117 1.00 50.00 105 GLY A N 1
ATOM 863 C CA . GLY A 1 105 ? 11.314 23.466 -1.109 1.00 50.00 105 GLY A CA 1
ATOM 864 C C . GLY A 1 105 ? 10.485 24.714 -0.788 1.00 50.00 105 GLY A C 1
ATOM 865 O O . GLY A 1 105 ? 9.939 25.321 -1.709 1.00 50.00 105 GLY A O 1
ATOM 866 N N . GLU A 1 106 ? 10.394 25.110 0.485 1.00 49.22 106 GLU A N 1
ATOM 867 C CA . GLU A 1 106 ? 9.670 26.319 0.914 1.00 49.22 106 GLU A CA 1
ATOM 868 C C . GLU A 1 106 ? 10.490 27.607 0.743 1.00 49.22 106 GLU A C 1
ATOM 870 O O . GLU A 1 106 ? 9.908 28.685 0.661 1.00 49.22 106 GLU A O 1
ATOM 875 N N . ASN A 1 107 ? 11.816 27.519 0.596 1.00 46.28 107 ASN A N 1
ATOM 876 C CA . ASN A 1 107 ? 12.701 28.690 0.534 1.00 46.28 107 ASN A CA 1
ATOM 877 C C . ASN A 1 107 ? 13.006 29.188 -0.901 1.00 46.28 107 ASN A C 1
ATOM 879 O O . ASN A 1 107 ? 14.038 29.814 -1.145 1.00 46.28 107 ASN A O 1
ATOM 883 N N . LYS A 1 108 ? 12.137 28.876 -1.876 1.00 50.12 108 LYS A N 1
ATOM 884 C CA . LYS A 1 108 ? 12.256 29.301 -3.291 1.00 50.12 108 LYS A CA 1
ATOM 885 C C . LYS A 1 108 ? 11.033 30.063 -3.824 1.00 50.12 108 LYS A C 1
ATOM 887 O O . LYS A 1 108 ? 10.719 29.941 -5.007 1.00 50.12 108 LYS A O 1
ATOM 892 N N . ASN A 1 109 ? 10.372 30.854 -2.980 1.00 42.75 109 ASN A N 1
ATOM 893 C CA . ASN A 1 109 ? 9.416 31.877 -3.420 1.00 42.75 109 ASN A CA 1
ATOM 894 C C . ASN A 1 109 ? 9.859 33.263 -2.962 1.00 42.75 109 ASN A C 1
ATOM 896 O O . ASN A 1 109 ? 10.194 33.395 -1.766 1.00 42.75 109 ASN A O 1
#

Foldseek 3Di:
DDDDPPDPPPDPFQKKKWKWAQDPVVRAIDIDMDRPPDDPVVLVVQLVVCVVPVRIKMKMFTNVVCVVCVVVVRVCVRVVVDDPDPGMDIRNDDVVVVVVVVVVVVPPD

pLDDT: mean 82.39, std 17.83, range [40.72, 97.81]